Protein AF-A0A2I0QMQ2-F1 (afdb_monomer_lite)

Structure (mmCIF, N/CA/C/O backbone):
data_AF-A0A2I0QMQ2-F1
#
_entry.id   AF-A0A2I0QMQ2-F1
#
loop_
_atom_site.group_PDB
_atom_site.id
_atom_site.type_symbol
_atom_site.label_atom_id
_atom_site.label_alt_id
_atom_site.label_comp_id
_atom_site.label_asym_id
_atom_site.label_entity_id
_atom_site.label_seq_id
_atom_site.pdbx_PDB_ins_code
_atom_site.Cartn_x
_atom_site.Cartn_y
_atom_site.Cartn_z
_atom_site.occupancy
_atom_site.B_iso_or_equiv
_atom_site.auth_seq_id
_atom_site.auth_comp_id
_atom_site.auth_asym_id
_atom_site.auth_atom_id
_atom_site.pdbx_PDB_model_num
ATOM 1 N N . MET A 1 1 ? -28.104 8.129 46.348 1.00 62.66 1 MET A N 1
ATOM 2 C CA . MET A 1 1 ? -28.672 7.005 45.569 1.00 62.66 1 MET A CA 1
ATOM 3 C C . MET A 1 1 ? -29.099 7.416 44.160 1.00 62.66 1 MET A C 1
ATOM 5 O O . MET A 1 1 ? -28.422 7.012 43.233 1.00 62.66 1 MET A O 1
ATOM 9 N N . LEU A 1 2 ? -30.146 8.232 43.943 1.00 64.06 2 LEU A N 1
ATOM 10 C CA . LEU A 1 2 ? -30.552 8.636 42.572 1.00 64.06 2 LEU A CA 1
ATOM 11 C C . LEU A 1 2 ? -29.485 9.458 41.821 1.00 64.06 2 LEU A C 1
ATOM 13 O O . LEU A 1 2 ? -29.295 9.282 40.622 1.00 64.06 2 LEU A O 1
ATOM 17 N N . LYS A 1 3 ? -28.761 10.328 42.537 1.00 68.38 3 LYS A N 1
ATOM 18 C CA . LYS A 1 3 ? -27.677 11.149 41.975 1.00 68.38 3 LYS A CA 1
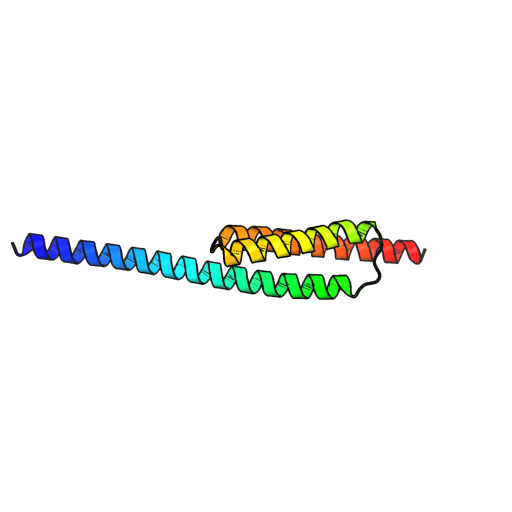ATOM 19 C C . LYS A 1 3 ? -26.497 10.292 41.486 1.00 68.38 3 LYS A C 1
ATOM 21 O O . LYS A 1 3 ? -26.030 10.482 40.370 1.00 68.38 3 LYS A O 1
ATOM 26 N N . ASP A 1 4 ? -26.127 9.278 42.267 1.00 69.31 4 ASP A N 1
ATOM 27 C CA . ASP A 1 4 ? -25.032 8.344 41.960 1.00 69.31 4 ASP A CA 1
ATOM 28 C C . ASP A 1 4 ? -25.360 7.446 40.748 1.00 69.31 4 ASP A C 1
ATOM 30 O O . ASP A 1 4 ? -24.489 7.107 39.943 1.00 69.31 4 ASP A O 1
ATOM 34 N N . ILE A 1 5 ? -26.643 7.099 40.571 1.00 75.12 5 ILE A N 1
ATOM 35 C CA . ILE A 1 5 ? -27.133 6.342 39.409 1.00 75.12 5 ILE A CA 1
ATOM 36 C C . ILE A 1 5 ? -27.052 7.193 38.132 1.00 75.12 5 ILE A C 1
ATOM 38 O O . ILE A 1 5 ? -26.561 6.709 37.111 1.00 75.12 5 ILE A O 1
ATOM 42 N N . ASN A 1 6 ? -27.463 8.465 38.183 1.00 77.38 6 ASN A N 1
ATOM 43 C CA . ASN A 1 6 ? -27.387 9.366 37.026 1.00 77.38 6 ASN A CA 1
ATOM 44 C C . ASN A 1 6 ? -25.942 9.650 36.589 1.00 77.38 6 ASN A C 1
ATOM 46 O O . ASN A 1 6 ? -25.660 9.673 35.388 1.00 77.38 6 ASN A O 1
ATOM 50 N N . GLU A 1 7 ? -25.017 9.819 37.537 1.00 78.44 7 GLU A N 1
ATOM 51 C CA . GLU A 1 7 ? -23.587 9.976 37.232 1.00 78.44 7 GLU A CA 1
ATOM 52 C C . GLU A 1 7 ? -23.012 8.708 36.578 1.00 78.44 7 GLU A C 1
ATOM 54 O O . GLU A 1 7 ? -22.311 8.791 35.566 1.00 78.44 7 GLU A O 1
ATOM 59 N N . THR A 1 8 ? -23.393 7.526 37.073 1.00 82.12 8 THR A N 1
ATOM 60 C CA . THR A 1 8 ? -22.973 6.235 36.501 1.00 82.12 8 THR A CA 1
ATOM 61 C C . THR A 1 8 ? -23.487 6.035 35.070 1.00 82.12 8 THR A C 1
ATOM 63 O O . THR A 1 8 ? -22.732 5.603 34.197 1.00 82.12 8 THR A O 1
ATOM 66 N N . ILE A 1 9 ? -24.755 6.364 34.800 1.00 83.69 9 ILE A N 1
ATOM 67 C CA . ILE A 1 9 ? -25.350 6.261 33.455 1.00 83.69 9 ILE A CA 1
ATOM 68 C C . ILE A 1 9 ? -24.665 7.228 32.483 1.00 83.69 9 ILE A C 1
ATOM 70 O O . ILE A 1 9 ? -24.334 6.846 31.360 1.00 83.69 9 ILE A O 1
ATOM 74 N N . THR A 1 10 ? -24.411 8.462 32.924 1.00 86.12 10 THR A N 1
ATOM 75 C CA . THR A 1 10 ? -23.759 9.490 32.099 1.00 86.12 10 THR A CA 1
ATOM 76 C C . THR A 1 10 ? -22.344 9.069 31.706 1.00 86.12 10 THR A C 1
ATOM 78 O O . THR A 1 10 ? -21.976 9.167 30.536 1.00 86.12 10 THR A O 1
ATOM 81 N N . LYS A 1 11 ? -21.571 8.523 32.654 1.00 85.69 11 LYS A N 1
ATOM 82 C CA . LYS A 1 11 ? -20.215 8.029 32.388 1.00 85.69 11 LYS A CA 1
ATOM 83 C C . LYS A 1 11 ? -20.208 6.874 31.380 1.00 85.69 11 LYS A C 1
ATOM 85 O O . LYS A 1 11 ? -19.452 6.924 30.415 1.00 85.69 11 LYS A O 1
ATOM 90 N N . LYS A 1 12 ? -21.102 5.890 31.546 1.00 85.69 12 LYS A N 1
ATOM 91 C CA . LYS A 1 12 ? -21.235 4.766 30.601 1.00 85.69 12 LYS A CA 1
ATOM 92 C C . LYS A 1 12 ? -21.589 5.222 29.187 1.00 85.69 12 LYS A C 1
ATOM 94 O O . LYS A 1 12 ? -21.088 4.662 28.220 1.00 85.69 12 LYS A O 1
ATOM 99 N N . LYS A 1 13 ? -22.444 6.240 29.053 1.00 87.50 13 LYS A N 1
ATOM 100 C CA . LYS A 1 13 ? -22.800 6.794 27.742 1.00 87.50 13 LYS A CA 1
ATOM 101 C C . LYS A 1 13 ? -21.592 7.427 27.045 1.00 87.50 13 LYS A C 1
ATOM 103 O O . LYS A 1 13 ? -21.364 7.144 25.875 1.00 87.50 13 LYS A O 1
ATOM 108 N N . ALA A 1 14 ? -20.794 8.205 27.776 1.00 84.88 14 ALA A N 1
ATOM 109 C CA . ALA A 1 14 ? -19.575 8.810 27.240 1.00 84.88 14 ALA A CA 1
ATOM 110 C C . ALA A 1 14 ? -18.512 7.762 26.845 1.00 84.88 14 ALA A C 1
ATOM 112 O O . ALA A 1 14 ? -17.827 7.926 25.837 1.00 84.88 14 ALA A O 1
ATOM 113 N N . GLU A 1 15 ? -18.385 6.673 27.611 1.00 88.00 15 GLU A N 1
ATOM 114 C CA . GLU A 1 15 ? -17.495 5.549 27.282 1.00 88.00 15 GLU A CA 1
ATOM 115 C C . GLU A 1 15 ? -17.928 4.851 25.983 1.00 88.00 15 GLU A C 1
ATOM 117 O O . GLU A 1 15 ? -17.105 4.703 25.081 1.00 88.00 15 GLU A O 1
ATOM 122 N N . MET A 1 16 ? -19.221 4.540 25.828 1.00 83.19 16 MET A N 1
ATOM 123 C CA . MET A 1 16 ? -19.758 3.957 24.588 1.00 83.19 16 MET A CA 1
ATOM 124 C C . MET A 1 16 ? -19.583 4.879 23.374 1.00 83.19 16 MET A C 1
ATOM 126 O O . MET A 1 16 ? -19.247 4.414 22.288 1.00 83.19 16 MET A O 1
ATOM 130 N N . GLU A 1 17 ? -19.797 6.189 23.530 1.00 86.56 17 GLU A N 1
ATOM 131 C CA . GLU A 1 17 ? -19.592 7.161 22.445 1.00 86.56 17 GLU A CA 1
ATOM 132 C C . GLU A 1 17 ? -18.121 7.209 22.004 1.00 86.56 17 GLU A C 1
ATOM 134 O O . GLU A 1 17 ? -17.829 7.232 20.806 1.00 86.56 17 GLU A O 1
ATOM 139 N N . LYS A 1 18 ? -17.187 7.155 22.962 1.00 84.94 18 LYS A N 1
ATOM 140 C CA . LYS A 1 18 ? -15.748 7.093 22.681 1.00 84.94 18 LYS A CA 1
ATOM 141 C C . LYS A 1 18 ? -15.359 5.788 21.983 1.00 84.94 18 LYS A C 1
ATOM 143 O O . LYS A 1 18 ? -14.598 5.829 21.018 1.00 84.94 18 LYS A O 1
ATOM 148 N N . GLU A 1 19 ? -15.868 4.649 22.446 1.00 79.88 19 GLU A N 1
ATOM 149 C CA . GLU A 1 19 ? -15.638 3.342 21.816 1.00 79.88 19 GLU A CA 1
ATOM 150 C C . GLU A 1 19 ? -16.169 3.312 20.380 1.00 79.88 19 GLU A C 1
ATOM 152 O O . GLU A 1 19 ? -15.454 2.896 19.468 1.00 79.88 19 GLU A O 1
ATOM 157 N N . ASN A 1 20 ? -17.373 3.845 20.154 1.00 79.69 20 ASN A N 1
ATOM 158 C CA . ASN A 1 20 ? -17.973 3.920 18.826 1.00 79.69 20 ASN A CA 1
ATOM 159 C C . ASN A 1 20 ? -17.151 4.806 17.871 1.00 79.69 20 ASN A C 1
ATOM 161 O O . ASN A 1 20 ? -16.926 4.436 16.720 1.00 79.69 20 ASN A O 1
ATOM 165 N N . ALA A 1 21 ? -16.631 5.942 18.350 1.00 79.94 21 ALA A N 1
ATOM 166 C CA . ALA A 1 21 ? -15.760 6.811 17.556 1.00 79.94 21 ALA A CA 1
ATOM 167 C C . ALA A 1 21 ? -14.421 6.137 17.193 1.00 79.94 21 ALA A C 1
ATOM 169 O O . ALA A 1 21 ? -13.936 6.276 16.066 1.00 79.94 21 ALA A O 1
ATOM 170 N N . ILE A 1 22 ? -13.826 5.383 18.125 1.00 81.75 22 ILE A N 1
ATOM 171 C CA . ILE A 1 22 ? -12.605 4.604 17.867 1.00 81.75 22 ILE A CA 1
ATOM 172 C C . ILE A 1 22 ? -12.884 3.514 16.827 1.00 81.75 22 ILE A C 1
ATOM 174 O O . ILE A 1 22 ? -12.109 3.363 15.884 1.00 81.75 22 ILE A O 1
ATOM 178 N N . MET A 1 23 ? -14.004 2.800 16.958 1.00 77.56 23 MET A N 1
ATOM 179 C CA . MET A 1 23 ? -14.411 1.750 16.024 1.00 77.56 23 MET A CA 1
ATOM 180 C C . MET A 1 23 ? -14.598 2.295 14.603 1.00 77.56 23 MET A C 1
ATOM 182 O O . MET A 1 23 ? -13.961 1.792 13.680 1.00 77.56 23 MET A O 1
ATOM 186 N N . GLN A 1 24 ? -15.356 3.386 14.437 1.00 78.56 24 GLN A N 1
ATOM 187 C CA . GLN A 1 24 ? -15.531 4.052 13.138 1.00 78.56 24 GLN A CA 1
ATOM 188 C C . GLN A 1 24 ? -14.198 4.526 12.544 1.00 78.56 24 GLN A C 1
ATOM 190 O O . GLN A 1 24 ? -13.964 4.417 11.341 1.00 78.56 24 GLN A O 1
ATOM 195 N N . THR A 1 25 ? -13.290 5.033 13.383 1.00 88.38 25 THR A N 1
ATOM 196 C CA . THR A 1 25 ? -11.953 5.448 12.936 1.00 88.38 25 THR A CA 1
ATOM 197 C C . THR A 1 25 ? -11.149 4.258 12.4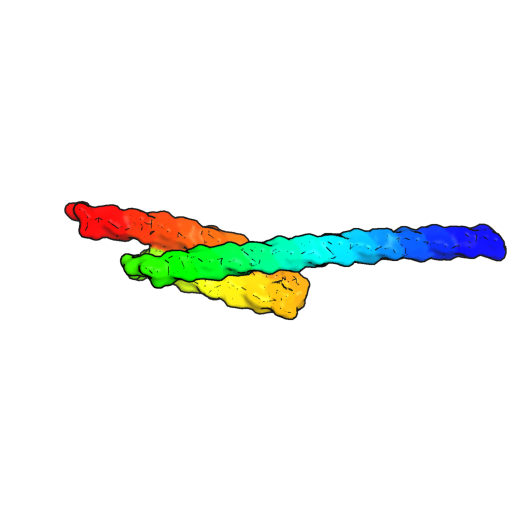05 1.00 88.38 25 THR A C 1
ATOM 199 O O . THR A 1 25 ? -10.498 4.370 11.367 1.00 88.38 25 THR A O 1
ATOM 202 N N . THR A 1 26 ? -11.215 3.110 13.079 1.00 89.00 26 THR A N 1
ATOM 203 C CA . THR A 1 26 ? -10.541 1.877 12.651 1.00 89.00 26 THR A CA 1
ATOM 204 C C . THR A 1 26 ? -11.137 1.317 11.359 1.00 89.00 26 THR A C 1
ATOM 206 O O . THR A 1 26 ? -10.384 0.948 10.461 1.00 89.00 26 THR A O 1
ATOM 209 N N . GLU A 1 27 ? -12.465 1.304 11.218 1.00 92.69 27 GLU A N 1
ATOM 210 C CA . GLU A 1 27 ? -13.141 0.868 9.987 1.00 92.69 27 GLU A CA 1
ATOM 211 C C . GLU A 1 27 ? -12.760 1.741 8.786 1.00 92.69 27 GLU A C 1
ATOM 213 O O . GLU A 1 27 ? -12.443 1.216 7.717 1.00 92.69 27 GLU A O 1
ATOM 218 N N . ASN A 1 28 ? -12.692 3.063 8.977 1.00 94.38 28 ASN A N 1
ATOM 219 C CA . ASN A 1 28 ? -12.237 3.992 7.943 1.00 94.38 28 ASN A CA 1
ATOM 220 C C . ASN A 1 28 ? -10.780 3.731 7.538 1.00 94.38 28 ASN A C 1
ATOM 222 O O . ASN A 1 28 ? -10.459 3.713 6.350 1.00 94.38 28 ASN A O 1
ATOM 226 N N . LEU A 1 29 ? -9.891 3.496 8.510 1.00 94.50 29 LEU A N 1
ATOM 227 C CA . LEU A 1 29 ? -8.494 3.156 8.227 1.00 94.50 29 LEU A CA 1
ATOM 228 C C . LEU A 1 29 ? -8.379 1.835 7.463 1.00 94.50 29 LEU A C 1
ATOM 230 O O . LEU A 1 29 ? -7.626 1.760 6.495 1.00 94.50 29 LEU A O 1
ATOM 234 N N . LYS A 1 30 ? -9.155 0.820 7.849 1.00 97.69 30 LYS A N 1
ATOM 235 C CA . LYS A 1 30 ? -9.207 -0.467 7.151 1.00 97.69 30 LYS A CA 1
ATOM 236 C C . LYS A 1 30 ? -9.682 -0.308 5.708 1.00 97.69 30 LYS A C 1
ATOM 238 O O . LYS A 1 30 ? -9.034 -0.817 4.797 1.00 97.69 30 LYS A O 1
ATOM 243 N N . ALA A 1 31 ? -10.779 0.415 5.484 1.00 97.25 31 ALA A N 1
ATOM 244 C CA . ALA A 1 31 ? -11.304 0.659 4.142 1.00 97.25 31 ALA A CA 1
ATOM 245 C C . ALA A 1 31 ? -10.283 1.399 3.260 1.00 97.25 31 ALA A C 1
ATOM 247 O O . ALA A 1 31 ? -10.029 0.983 2.130 1.00 97.25 31 ALA A O 1
ATOM 248 N N . ASN A 1 32 ? -9.637 2.436 3.803 1.00 96.94 32 ASN A N 1
ATOM 249 C CA . ASN A 1 32 ? -8.608 3.198 3.095 1.00 96.94 32 ASN A CA 1
ATOM 250 C C . ASN A 1 32 ? -7.376 2.347 2.764 1.00 96.94 32 ASN A C 1
ATOM 252 O O . ASN A 1 32 ? -6.872 2.419 1.645 1.00 96.94 32 ASN A O 1
ATOM 256 N N . ALA A 1 33 ? -6.911 1.527 3.710 1.00 97.81 33 ALA A N 1
ATOM 257 C CA . ALA A 1 33 ? -5.785 0.623 3.498 1.00 97.81 33 ALA A CA 1
ATOM 258 C C . ALA A 1 33 ? -6.090 -0.402 2.395 1.00 97.81 33 ALA A C 1
ATOM 260 O O . ALA A 1 33 ? -5.287 -0.572 1.481 1.00 97.81 33 ALA A O 1
ATOM 261 N N . SER A 1 34 ? -7.278 -1.020 2.432 1.00 98.38 34 SER A N 1
ATOM 262 C CA . SER A 1 34 ? -7.714 -1.977 1.407 1.00 98.38 34 SER A CA 1
ATOM 263 C C . SER A 1 34 ? -7.771 -1.329 0.024 1.00 98.38 34 SER A C 1
ATOM 265 O O . SER A 1 34 ? -7.195 -1.855 -0.923 1.00 98.38 34 SER A O 1
ATOM 267 N N . ALA A 1 35 ? -8.416 -0.163 -0.084 1.00 98.31 35 ALA A N 1
ATOM 268 C CA . ALA A 1 35 ? -8.536 0.552 -1.350 1.00 98.31 35 ALA A CA 1
ATOM 269 C C . ALA A 1 35 ? -7.166 0.960 -1.912 1.00 98.31 35 ALA A C 1
ATOM 271 O O . ALA A 1 35 ? -6.946 0.865 -3.117 1.00 98.31 35 ALA A O 1
ATOM 272 N N . CYS A 1 36 ? -6.243 1.389 -1.047 1.00 98.31 36 CYS A N 1
ATOM 273 C CA . CYS A 1 36 ? -4.877 1.708 -1.448 1.00 98.31 36 CYS A CA 1
ATOM 274 C C . CYS A 1 36 ? -4.158 0.466 -2.000 1.00 98.31 36 CYS A C 1
ATOM 276 O O . CYS A 1 36 ? -3.642 0.503 -3.115 1.00 98.31 36 CYS A O 1
ATOM 278 N N . ILE A 1 37 ? -4.181 -0.653 -1.264 1.00 98.56 37 ILE A N 1
ATOM 279 C CA . ILE A 1 37 ? -3.541 -1.912 -1.683 1.00 98.56 37 ILE A CA 1
ATOM 280 C C . ILE A 1 37 ? -4.059 -2.369 -3.050 1.00 98.56 37 ILE A C 1
ATOM 282 O O . ILE A 1 37 ? -3.266 -2.763 -3.905 1.00 98.56 37 ILE A O 1
ATOM 286 N N . ASP A 1 38 ? -5.371 -2.302 -3.278 1.00 98.50 38 ASP A N 1
ATOM 287 C CA . ASP A 1 38 ? -5.963 -2.736 -4.545 1.00 98.50 38 ASP A CA 1
ATOM 288 C C . ASP A 1 38 ? -5.530 -1.852 -5.726 1.00 98.50 38 ASP A C 1
ATOM 290 O O . ASP A 1 38 ? -5.252 -2.373 -6.811 1.00 98.50 38 ASP A O 1
ATOM 294 N N . ARG A 1 39 ? -5.387 -0.534 -5.518 1.00 98.19 39 ARG A N 1
ATOM 295 C CA . ARG A 1 39 ? -4.804 0.360 -6.532 1.00 98.19 39 ARG A CA 1
ATOM 296 C C . ARG A 1 39 ? -3.345 0.022 -6.804 1.00 98.19 39 ARG A C 1
ATOM 298 O O . ARG A 1 39 ? -2.996 -0.195 -7.962 1.00 98.19 39 ARG A O 1
ATOM 305 N N . LEU A 1 40 ? -2.527 -0.104 -5.758 1.00 98.25 40 LEU A N 1
ATOM 306 C CA . LEU A 1 40 ? -1.104 -0.413 -5.894 1.00 98.25 40 LEU A CA 1
ATOM 307 C C . LEU A 1 40 ? -0.877 -1.752 -6.617 1.00 98.25 40 LEU A C 1
ATOM 309 O O . LEU A 1 40 ? -0.029 -1.845 -7.503 1.00 98.25 40 LEU A O 1
ATOM 313 N N . ARG A 1 41 ? -1.677 -2.784 -6.314 1.00 98.19 41 ARG A N 1
ATOM 314 C CA . ARG A 1 41 ? -1.662 -4.057 -7.061 1.00 98.19 41 ARG A CA 1
ATOM 315 C C . ARG A 1 41 ? -1.916 -3.850 -8.549 1.00 98.19 41 ARG A C 1
ATOM 317 O O . ARG A 1 41 ? -1.193 -4.409 -9.373 1.00 98.19 41 ARG A O 1
ATOM 324 N N . SER A 1 42 ? -2.940 -3.068 -8.892 1.00 97.81 42 SER A N 1
ATOM 325 C CA . SER A 1 42 ? -3.275 -2.784 -10.290 1.00 97.81 42 SER A CA 1
ATOM 326 C C . SER A 1 42 ? -2.156 -2.019 -10.995 1.00 97.81 42 SER A C 1
ATOM 328 O O . SER A 1 42 ? -1.857 -2.290 -12.157 1.00 97.81 42 SER A O 1
ATOM 330 N N . GLU A 1 43 ? -1.542 -1.064 -10.309 1.00 96.19 43 GLU A N 1
ATOM 331 C CA . GLU A 1 43 ? -0.446 -0.256 -10.829 1.00 96.19 43 GLU A CA 1
ATOM 332 C C . GLU A 1 43 ? 0.825 -1.078 -11.072 1.00 96.19 43 GLU A C 1
ATOM 334 O O . GLU A 1 43 ? 1.416 -0.987 -12.150 1.00 96.19 43 GLU A O 1
ATOM 339 N N . ILE A 1 44 ? 1.195 -1.953 -10.135 1.00 96.12 44 ILE A N 1
ATOM 340 C CA . ILE A 1 44 ? 2.316 -2.890 -10.300 1.00 96.12 44 ILE A CA 1
ATOM 341 C C . ILE A 1 44 ? 2.050 -3.863 -11.449 1.00 96.12 44 ILE A C 1
ATOM 343 O O . ILE A 1 44 ? 2.954 -4.1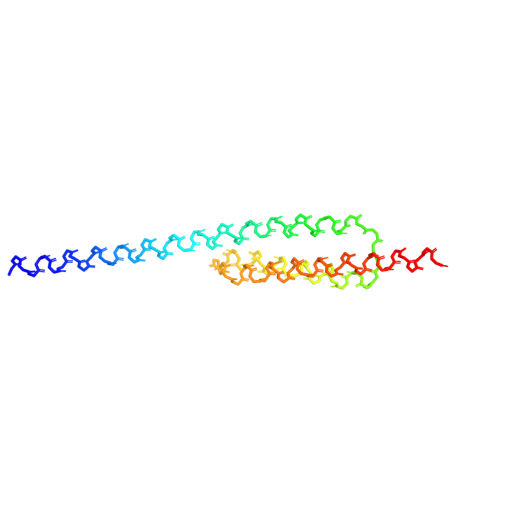39 -12.239 1.00 96.12 44 ILE A O 1
ATOM 347 N N . LEU A 1 45 ? 0.816 -4.360 -11.590 1.00 95.06 45 LEU A N 1
ATOM 348 C CA . LEU A 1 45 ? 0.451 -5.220 -12.714 1.00 95.06 45 LEU A CA 1
ATOM 349 C C . LEU A 1 45 ? 0.648 -4.490 -14.051 1.00 95.06 45 LEU A C 1
ATOM 351 O O . LEU A 1 45 ? 1.271 -5.037 -14.963 1.00 95.06 45 LEU A O 1
ATOM 355 N N . ASN A 1 46 ? 0.190 -3.239 -14.146 1.00 92.19 46 ASN A N 1
ATOM 356 C CA . ASN A 1 46 ? 0.400 -2.410 -15.331 1.00 92.19 46 ASN A CA 1
ATOM 357 C C . ASN A 1 46 ? 1.890 -2.193 -15.607 1.00 92.19 46 ASN A C 1
ATOM 359 O O . ASN A 1 46 ? 2.327 -2.363 -16.745 1.00 92.19 46 ASN A O 1
ATOM 363 N N . LEU A 1 47 ? 2.681 -1.885 -14.577 1.00 90.50 47 LEU A N 1
ATOM 364 C CA . LEU A 1 47 ? 4.124 -1.713 -14.707 1.00 90.50 47 LEU A CA 1
ATOM 365 C C . LEU A 1 47 ? 4.785 -2.995 -15.229 1.00 90.50 47 LEU A C 1
ATOM 367 O O . LEU A 1 47 ? 5.516 -2.930 -16.211 1.00 90.50 47 LEU A O 1
ATOM 371 N N . SER A 1 48 ? 4.445 -4.160 -14.664 1.00 89.00 48 SER A N 1
ATOM 372 C CA . SER A 1 48 ? 4.988 -5.474 -15.054 1.00 89.00 48 SER A CA 1
ATOM 373 C C . SER A 1 48 ? 4.700 -5.874 -16.507 1.00 89.00 48 SER A C 1
ATOM 375 O O . SER A 1 48 ? 5.391 -6.725 -17.064 1.00 89.00 48 SER A O 1
ATOM 377 N N . SER A 1 49 ? 3.698 -5.253 -17.137 1.00 89.62 49 SER A N 1
ATOM 378 C CA . SER A 1 49 ? 3.369 -5.475 -18.549 1.00 89.62 49 SER A CA 1
ATOM 379 C C . SER A 1 49 ? 4.291 -4.725 -19.522 1.00 89.62 49 SER A C 1
ATOM 381 O O . SER A 1 49 ? 4.282 -5.004 -20.723 1.00 89.62 49 SER A O 1
ATOM 383 N N . LEU A 1 50 ? 5.085 -3.771 -19.026 1.00 89.00 50 LEU A N 1
ATOM 384 C CA . LEU A 1 50 ? 5.972 -2.946 -19.840 1.00 89.00 50 LEU A CA 1
ATOM 385 C C . LEU A 1 50 ? 7.347 -3.622 -20.020 1.00 89.00 50 LEU A C 1
ATOM 387 O O . LEU A 1 50 ? 7.894 -4.184 -19.073 1.00 89.00 50 LEU A O 1
ATOM 391 N N . PRO A 1 51 ? 7.972 -3.539 -21.209 1.00 85.75 51 PRO A N 1
ATOM 392 C CA . PRO A 1 51 ? 9.332 -4.027 -21.422 1.00 85.75 51 PRO A CA 1
ATOM 393 C C . PRO A 1 51 ? 10.359 -2.975 -20.966 1.00 85.75 51 PRO A C 1
ATOM 395 O O . PRO A 1 51 ? 10.895 -2.220 -21.782 1.00 85.75 51 PRO A O 1
ATOM 398 N N . TYR A 1 52 ? 10.620 -2.898 -19.661 1.00 82.62 52 TYR A N 1
ATOM 399 C CA . TYR A 1 52 ? 11.483 -1.871 -19.066 1.00 82.62 52 TYR A CA 1
ATOM 400 C C . TYR A 1 52 ? 12.920 -2.338 -18.766 1.00 82.62 52 TYR A C 1
ATOM 402 O O . TYR A 1 52 ? 13.207 -3.532 -18.707 1.00 82.62 52 TYR A O 1
ATOM 410 N N . GLY A 1 53 ? 13.853 -1.381 -18.658 1.00 81.94 53 GLY A N 1
ATOM 411 C CA . GLY A 1 53 ? 15.270 -1.630 -18.385 1.00 81.94 53 GLY A CA 1
ATOM 412 C C . GLY A 1 53 ? 15.629 -1.617 -16.896 1.00 81.94 53 GLY A C 1
ATOM 413 O O . GLY A 1 53 ? 14.777 -1.436 -16.025 1.00 81.94 53 GLY A O 1
ATOM 414 N N . ASN A 1 54 ? 16.924 -1.783 -16.606 1.00 81.38 54 ASN A N 1
ATOM 415 C CA . ASN A 1 54 ? 17.446 -1.901 -15.239 1.00 81.38 54 ASN A CA 1
ATOM 416 C C . ASN A 1 54 ? 17.183 -0.663 -14.361 1.00 81.38 54 ASN A C 1
ATOM 418 O O . ASN A 1 54 ? 17.113 -0.799 -13.145 1.00 81.38 54 ASN A O 1
ATOM 422 N N . LYS A 1 55 ? 17.068 0.553 -14.925 1.00 85.94 55 LYS A N 1
ATOM 423 C CA . LYS A 1 55 ? 16.808 1.748 -14.097 1.00 85.94 55 LYS A CA 1
ATOM 424 C C . LYS A 1 55 ? 15.368 1.729 -13.584 1.00 85.94 55 LYS A C 1
ATOM 426 O O . LYS A 1 55 ? 15.117 2.043 -12.426 1.00 85.94 55 LYS A O 1
ATOM 431 N N . THR A 1 56 ? 14.435 1.328 -14.446 1.00 90.00 56 THR A N 1
ATOM 432 C CA . THR A 1 56 ? 13.022 1.171 -14.090 1.00 90.00 56 THR A CA 1
ATOM 433 C C . THR A 1 56 ? 12.809 0.001 -13.128 1.00 90.00 56 THR A C 1
ATOM 435 O O . THR A 1 56 ? 11.976 0.104 -12.229 1.00 90.00 56 THR A O 1
ATOM 438 N N . SER A 1 57 ? 13.567 -1.095 -13.278 1.00 92.06 57 SER A N 1
ATOM 439 C CA . SER A 1 57 ? 13.372 -2.303 -12.465 1.00 92.06 57 SER A CA 1
ATOM 440 C C . SER A 1 57 ? 13.598 -2.074 -10.973 1.00 92.06 57 SER A C 1
ATOM 442 O O . SER A 1 57 ? 12.848 -2.622 -10.178 1.00 92.06 57 SER A O 1
ATOM 444 N N . VAL A 1 58 ? 14.547 -1.215 -10.585 1.00 93.00 58 VAL A N 1
ATOM 445 C CA . VAL A 1 58 ? 14.814 -0.895 -9.168 1.00 93.00 58 VAL A CA 1
ATOM 446 C C . VAL A 1 58 ? 13.568 -0.340 -8.473 1.00 93.00 58 VAL A C 1
ATOM 448 O O . VAL A 1 58 ? 13.208 -0.783 -7.385 1.00 93.00 58 VAL A O 1
ATOM 451 N N . PHE A 1 59 ? 12.875 0.601 -9.116 1.00 94.31 59 PHE A N 1
ATOM 452 C CA . PHE A 1 59 ? 11.655 1.189 -8.562 1.00 94.31 59 PHE A CA 1
ATOM 453 C C . PHE A 1 59 ? 10.462 0.231 -8.655 1.00 94.31 59 PHE A C 1
ATOM 455 O O . PHE A 1 59 ? 9.640 0.189 -7.746 1.00 94.31 59 PHE A O 1
ATOM 462 N N . ALA A 1 60 ? 10.389 -0.588 -9.709 1.00 93.56 60 ALA A N 1
ATOM 463 C CA . ALA A 1 60 ? 9.362 -1.623 -9.833 1.00 93.56 60 ALA A CA 1
ATOM 464 C C . ALA A 1 60 ? 9.466 -2.687 -8.722 1.00 93.56 60 ALA A C 1
ATOM 466 O O . ALA A 1 60 ? 8.454 -3.100 -8.155 1.00 93.56 60 ALA A O 1
ATOM 467 N N . GLU A 1 61 ? 10.687 -3.112 -8.393 1.00 95.81 61 GLU A N 1
ATOM 468 C CA . GLU A 1 61 ? 10.967 -4.052 -7.304 1.00 95.81 61 GLU A CA 1
ATOM 469 C C . GLU A 1 61 ? 10.654 -3.429 -5.939 1.00 95.81 61 GLU A C 1
ATOM 471 O O . GLU A 1 61 ? 9.967 -4.057 -5.132 1.00 95.81 61 GLU A O 1
ATOM 476 N N . SER A 1 62 ? 11.057 -2.172 -5.716 1.00 96.94 62 SER A N 1
ATOM 477 C CA . SER A 1 62 ? 10.721 -1.430 -4.492 1.00 96.94 62 SER A CA 1
ATOM 478 C C . SER A 1 62 ? 9.205 -1.317 -4.288 1.00 96.94 62 SER A C 1
ATOM 480 O O . SER A 1 62 ? 8.698 -1.669 -3.220 1.00 96.94 62 SER A O 1
ATOM 482 N N . ALA A 1 63 ? 8.453 -0.955 -5.336 1.00 97.56 63 ALA A N 1
ATOM 483 C CA . ALA A 1 63 ? 6.993 -0.902 -5.287 1.00 97.56 63 ALA A CA 1
ATOM 484 C C . ALA A 1 63 ? 6.374 -2.258 -4.900 1.00 97.56 63 ALA A C 1
ATOM 486 O O . ALA A 1 63 ? 5.442 -2.321 -4.094 1.00 97.56 63 ALA A O 1
ATOM 487 N N . TYR A 1 64 ? 6.910 -3.359 -5.436 1.00 97.75 64 TYR A N 1
ATOM 488 C CA . TYR A 1 64 ? 6.449 -4.708 -5.114 1.00 97.75 64 TYR A CA 1
ATOM 489 C C . TYR A 1 64 ? 6.734 -5.112 -3.659 1.00 97.75 64 TYR A C 1
ATOM 491 O O . TYR A 1 64 ? 5.878 -5.714 -3.001 1.00 97.75 64 TYR A O 1
ATOM 499 N N . ASP A 1 65 ? 7.894 -4.748 -3.118 1.00 98.25 65 ASP A N 1
ATOM 500 C CA . ASP A 1 65 ? 8.221 -4.991 -1.710 1.00 98.25 65 ASP A CA 1
ATOM 501 C C . ASP A 1 65 ? 7.376 -4.128 -0.760 1.00 98.25 65 ASP A C 1
ATOM 503 O O . ASP A 1 65 ? 6.932 -4.600 0.298 1.00 98.25 65 ASP A O 1
ATOM 507 N N . MET A 1 66 ? 7.071 -2.891 -1.158 1.00 98.44 66 MET A N 1
ATOM 508 C CA . MET A 1 66 ? 6.139 -2.023 -0.438 1.00 98.44 66 MET A CA 1
ATOM 509 C C . MET A 1 66 ? 4.715 -2.586 -0.438 1.00 98.44 66 MET A C 1
ATOM 511 O O . MET A 1 66 ? 4.075 -2.599 0.617 1.00 98.44 66 MET A O 1
ATOM 515 N N . LEU A 1 67 ? 4.246 -3.147 -1.559 1.00 98.62 67 LEU A N 1
ATOM 516 C CA . LEU A 1 67 ? 2.960 -3.844 -1.624 1.00 98.62 67 LEU A CA 1
ATOM 517 C C . LEU A 1 67 ? 2.903 -5.009 -0.627 1.00 98.62 67 LEU A C 1
ATOM 519 O O . LEU A 1 67 ? 1.971 -5.083 0.174 1.00 98.62 67 LEU A O 1
ATOM 523 N N . LYS A 1 68 ? 3.916 -5.885 -0.611 1.00 98.50 68 LYS A N 1
ATOM 524 C CA . LYS A 1 68 ? 3.977 -6.998 0.356 1.00 98.50 68 LYS A CA 1
ATOM 525 C C . LYS A 1 68 ? 3.951 -6.508 1.801 1.00 98.50 68 LYS A C 1
ATOM 527 O O . LYS A 1 68 ? 3.315 -7.117 2.662 1.00 98.50 68 LYS A O 1
ATOM 532 N N . THR A 1 69 ? 4.650 -5.409 2.076 1.00 98.62 69 THR A N 1
ATOM 533 C CA . THR A 1 69 ? 4.678 -4.797 3.408 1.00 98.62 69 THR A CA 1
ATOM 534 C C . THR A 1 69 ? 3.303 -4.242 3.782 1.00 98.62 69 THR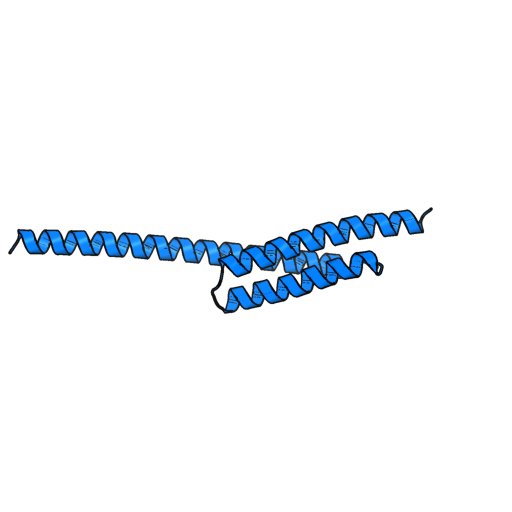 A C 1
ATOM 536 O O . THR A 1 69 ? 2.832 -4.480 4.895 1.00 98.62 69 THR A O 1
ATOM 539 N N . ALA A 1 70 ? 2.620 -3.577 2.847 1.00 98.44 70 ALA A N 1
ATOM 540 C CA . ALA A 1 70 ? 1.271 -3.060 3.042 1.00 98.44 70 ALA A CA 1
ATOM 541 C C . ALA A 1 70 ? 0.257 -4.182 3.317 1.00 98.44 70 ALA A C 1
ATOM 543 O O . ALA A 1 70 ? -0.524 -4.073 4.265 1.00 98.44 70 ALA A O 1
ATOM 544 N N . GLU A 1 71 ? 0.305 -5.275 2.549 1.00 98.31 71 GLU A N 1
ATOM 545 C CA . GLU A 1 71 ? -0.547 -6.459 2.726 1.00 98.31 71 GLU A CA 1
ATOM 546 C C . GLU A 1 71 ? -0.311 -7.142 4.076 1.00 98.31 71 GLU A C 1
ATOM 548 O O . GLU A 1 71 ? -1.264 -7.495 4.774 1.00 98.31 71 GLU A O 1
ATOM 553 N N . LYS A 1 72 ? 0.957 -7.280 4.481 1.00 98.62 72 LYS A N 1
ATOM 554 C CA . LYS A 1 72 ? 1.310 -7.819 5.796 1.00 98.62 72 LYS A CA 1
ATOM 555 C C . LYS A 1 72 ? 0.779 -6.935 6.923 1.00 98.62 72 LYS A C 1
ATOM 557 O O . LYS A 1 72 ? 0.138 -7.437 7.839 1.00 98.62 72 LYS A O 1
ATOM 562 N N . ASN A 1 73 ? 1.005 -5.624 6.842 1.00 98.31 73 ASN A N 1
ATOM 563 C CA . ASN A 1 73 ? 0.500 -4.678 7.837 1.00 98.31 73 ASN A CA 1
ATOM 564 C C . ASN A 1 73 ? -1.034 -4.682 7.897 1.00 98.31 73 ASN A C 1
ATOM 566 O O . ASN A 1 73 ? -1.600 -4.550 8.977 1.00 98.31 73 ASN A O 1
ATOM 570 N N . PHE A 1 74 ? -1.712 -4.875 6.762 1.00 98.19 74 PHE A N 1
ATOM 571 C CA . PHE A 1 74 ? -3.166 -5.015 6.720 1.00 98.19 74 PHE A CA 1
ATOM 572 C C . PHE A 1 74 ? -3.642 -6.272 7.457 1.00 98.19 74 PHE A C 1
ATOM 574 O O . PHE A 1 74 ? -4.573 -6.193 8.257 1.00 98.19 74 PHE A O 1
ATOM 581 N N . ALA A 1 75 ? -2.994 -7.416 7.213 1.00 98.00 75 ALA A N 1
ATOM 582 C CA . ALA A 1 75 ? -3.301 -8.676 7.891 1.00 98.00 75 ALA A CA 1
ATOM 583 C C . ALA A 1 75 ? -3.036 -8.611 9.407 1.00 98.00 75 ALA A C 1
ATOM 585 O O . ALA A 1 75 ? -3.777 -9.210 10.181 1.00 98.00 75 ALA A O 1
ATOM 586 N N . ASP A 1 76 ? -2.030 -7.836 9.823 1.00 97.81 76 ASP A N 1
ATOM 587 C CA . ASP A 1 76 ? -1.693 -7.564 11.226 1.00 97.81 76 ASP A CA 1
ATOM 588 C C . ASP A 1 76 ? -2.594 -6.481 11.879 1.00 97.81 76 ASP A C 1
ATOM 590 O O . ASP A 1 76 ? -2.306 -6.041 12.992 1.00 97.81 76 ASP A O 1
ATOM 594 N N . GLU A 1 77 ? -3.637 -5.996 11.191 1.00 96.31 77 GLU A N 1
ATOM 595 C CA . GLU A 1 77 ? -4.520 -4.888 11.615 1.00 96.31 77 GLU A CA 1
ATOM 596 C C . GLU A 1 77 ? -3.801 -3.544 11.885 1.00 96.31 77 GLU A C 1
ATOM 598 O O . GLU A 1 77 ? -4.350 -2.618 12.489 1.00 96.31 77 GLU A O 1
ATOM 603 N N . LYS A 1 78 ? -2.576 -3.386 11.373 1.00 97.31 78 LYS A N 1
ATOM 604 C CA . LYS A 1 78 ? -1.768 -2.156 11.419 1.00 97.31 78 LYS A CA 1
ATOM 605 C C . LYS A 1 78 ? -2.121 -1.243 10.246 1.00 97.31 78 LYS A C 1
ATOM 607 O O . LYS A 1 78 ? -1.323 -1.001 9.339 1.00 97.31 78 LYS A O 1
ATOM 612 N N . TYR A 1 79 ? -3.367 -0.771 10.213 1.00 97.00 79 TYR A N 1
ATOM 613 C CA . TYR A 1 79 ? -3.921 -0.092 9.035 1.00 97.00 79 TYR A CA 1
ATOM 614 C C . TYR A 1 79 ? -3.212 1.224 8.677 1.00 97.00 79 TYR A C 1
ATOM 616 O O . TYR A 1 79 ? -3.129 1.565 7.501 1.00 97.00 79 TYR A O 1
ATOM 624 N N . LYS A 1 80 ? -2.665 1.959 9.655 1.00 95.75 80 LYS A N 1
ATOM 625 C CA . LYS A 1 80 ? -1.907 3.194 9.375 1.00 95.75 80 LYS A CA 1
ATOM 626 C C . LYS A 1 80 ? -0.586 2.882 8.683 1.00 95.75 80 LYS A C 1
ATOM 628 O O . LYS A 1 80 ? -0.248 3.509 7.687 1.00 95.75 80 LYS A O 1
ATOM 633 N N . GLU A 1 81 ? 0.131 1.892 9.193 1.00 97.56 81 GLU A N 1
ATOM 634 C CA . GLU A 1 81 ? 1.383 1.398 8.634 1.00 97.56 81 GLU A CA 1
ATOM 635 C C . GLU A 1 81 ? 1.152 0.766 7.257 1.00 97.56 81 GLU A C 1
ATOM 637 O O . GLU A 1 81 ? 1.964 0.940 6.355 1.00 97.56 81 GLU A O 1
ATOM 642 N N . SER A 1 82 ? 0.019 0.085 7.070 1.00 98.31 82 SER A N 1
ATOM 643 C CA . SER A 1 82 ? -0.410 -0.446 5.775 1.00 98.31 82 SER A CA 1
ATOM 644 C C . SER A 1 82 ? -0.612 0.663 4.737 1.00 98.31 82 SER A C 1
ATOM 646 O O . SER A 1 82 ? -0.070 0.569 3.637 1.00 98.31 82 SER A O 1
ATOM 648 N N . ILE A 1 83 ? -1.311 1.747 5.103 1.00 98.12 83 ILE A N 1
ATOM 649 C CA . ILE A 1 83 ? -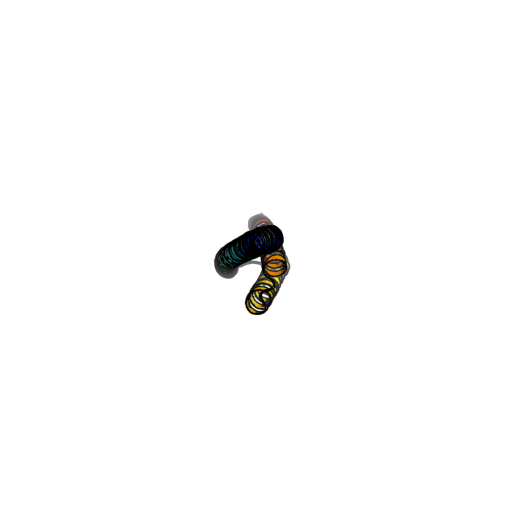1.492 2.922 4.234 1.00 98.12 83 ILE A CA 1
ATOM 650 C C . ILE A 1 83 ? -0.144 3.558 3.892 1.00 98.12 83 ILE A C 1
ATOM 652 O O . ILE A 1 83 ? 0.102 3.831 2.722 1.00 98.12 83 ILE A O 1
ATOM 656 N N . LEU A 1 84 ? 0.733 3.762 4.880 1.00 98.19 84 LEU A N 1
ATOM 657 C CA . LEU A 1 84 ? 2.048 4.369 4.653 1.00 98.19 84 LEU A CA 1
ATOM 658 C C . LEU A 1 84 ? 2.888 3.546 3.670 1.00 98.19 84 LEU A C 1
ATOM 660 O O . LEU A 1 84 ? 3.382 4.096 2.693 1.00 98.19 84 LEU A O 1
ATOM 664 N N . SER A 1 85 ? 2.995 2.228 3.881 1.00 98.38 85 SER A N 1
ATOM 665 C CA . SER A 1 85 ? 3.708 1.347 2.949 1.00 98.38 85 SER A CA 1
ATOM 666 C C . SER A 1 85 ? 3.081 1.360 1.556 1.00 98.38 85 SER A C 1
ATOM 668 O O . SER A 1 85 ? 3.802 1.409 0.566 1.00 98.38 85 SER A O 1
ATOM 670 N N . CYS A 1 86 ? 1.750 1.361 1.463 1.00 98.50 86 CYS A N 1
ATOM 671 C CA . CYS A 1 86 ? 1.066 1.436 0.177 1.00 98.50 86 CYS A CA 1
ATOM 672 C C . CYS A 1 86 ? 1.377 2.743 -0.573 1.00 98.50 86 CYS A C 1
ATOM 674 O O . CYS A 1 86 ? 1.722 2.700 -1.749 1.00 98.50 86 CYS A O 1
ATOM 676 N N . GLN A 1 87 ? 1.325 3.891 0.106 1.00 97.88 87 GLN A N 1
ATOM 677 C CA . GLN A 1 87 ? 1.625 5.194 -0.496 1.00 97.88 87 GLN A CA 1
ATOM 678 C C . GLN A 1 87 ? 3.075 5.285 -0.979 1.00 97.88 87 GLN A C 1
ATOM 680 O O . GLN A 1 87 ? 3.320 5.782 -2.074 1.00 97.88 87 GLN A O 1
ATOM 685 N N . THR A 1 88 ? 4.030 4.744 -0.215 1.00 98.06 88 THR A N 1
ATOM 686 C CA . THR A 1 88 ? 5.422 4.626 -0.676 1.00 98.06 88 THR A CA 1
ATOM 687 C C . THR A 1 88 ? 5.521 3.765 -1.940 1.00 98.06 88 THR A C 1
ATOM 689 O O . THR A 1 88 ? 6.229 4.126 -2.873 1.00 98.06 88 THR A O 1
ATOM 692 N N . GLY A 1 89 ? 4.757 2.671 -2.024 1.00 98.12 89 GLY A N 1
ATOM 693 C CA . GLY A 1 89 ? 4.672 1.866 -3.243 1.00 98.12 89 GLY A CA 1
ATOM 694 C C . GLY A 1 89 ? 4.081 2.618 -4.447 1.00 98.12 89 GLY A C 1
ATOM 695 O O . GLY A 1 89 ? 4.619 2.501 -5.546 1.00 98.12 89 GLY A O 1
ATOM 696 N N . GLU A 1 90 ? 3.014 3.408 -4.260 1.00 97.88 90 GLU A N 1
ATOM 697 C CA . GLU A 1 90 ? 2.409 4.250 -5.319 1.00 97.88 90 GLU A CA 1
ATOM 698 C C . GLU A 1 90 ? 3.425 5.310 -5.828 1.00 97.88 90 GLU A C 1
ATOM 700 O O . GLU A 1 90 ? 3.535 5.582 -7.033 1.00 97.88 90 GLU A O 1
ATOM 705 N N . GLU A 1 91 ? 4.232 5.881 -4.925 1.00 97.75 91 GLU A N 1
ATOM 706 C CA . GLU A 1 91 ? 5.333 6.791 -5.276 1.00 97.75 91 GLU A CA 1
ATOM 707 C C . GLU A 1 91 ? 6.419 6.086 -6.101 1.00 97.75 91 GLU A C 1
ATOM 709 O O . GLU A 1 91 ? 6.835 6.606 -7.144 1.00 97.75 91 GLU A O 1
ATOM 714 N N . ASP A 1 92 ? 6.828 4.883 -5.695 1.00 97.62 92 ASP A N 1
ATOM 715 C CA . ASP A 1 92 ? 7.817 4.080 -6.418 1.00 97.62 92 ASP A CA 1
ATOM 716 C C . ASP A 1 92 ? 7.334 3.707 -7.827 1.00 97.62 92 ASP A C 1
ATOM 718 O O . ASP A 1 92 ? 8.094 3.853 -8.790 1.00 97.62 92 ASP A O 1
ATOM 722 N N . VAL A 1 93 ? 6.059 3.326 -8.001 1.00 97.56 93 VAL A N 1
ATOM 723 C CA . VAL A 1 93 ? 5.478 3.111 -9.341 1.00 97.56 93 VAL A CA 1
ATOM 724 C C . VAL A 1 93 ? 5.579 4.381 -10.182 1.00 97.56 93 VAL A C 1
ATOM 726 O O . VAL A 1 93 ? 5.986 4.334 -11.347 1.00 97.56 93 VAL A O 1
ATOM 729 N N . THR A 1 94 ? 5.235 5.532 -9.604 1.00 97.06 94 THR A N 1
ATOM 730 C CA . THR A 1 94 ? 5.290 6.815 -10.313 1.00 97.06 94 THR A CA 1
ATOM 731 C C . THR A 1 94 ? 6.710 7.124 -10.796 1.00 97.06 94 THR A C 1
ATOM 733 O O . THR A 1 94 ? 6.901 7.608 -11.918 1.00 97.06 94 THR A O 1
ATOM 736 N N . ILE A 1 95 ? 7.724 6.841 -9.976 1.00 96.75 95 ILE A N 1
ATOM 737 C CA . ILE A 1 95 ? 9.131 7.030 -10.346 1.00 96.75 95 ILE A CA 1
ATOM 738 C C . ILE A 1 95 ? 9.559 6.006 -11.406 1.00 96.75 95 ILE A C 1
ATOM 740 O O . ILE A 1 95 ? 10.248 6.377 -12.364 1.00 96.75 95 ILE A O 1
ATOM 744 N N . ALA A 1 96 ? 9.116 4.752 -11.292 1.00 95.44 96 ALA A N 1
ATOM 745 C CA . ALA A 1 96 ? 9.383 3.709 -12.277 1.00 95.44 96 ALA A CA 1
ATOM 746 C C . ALA A 1 96 ? 8.859 4.110 -13.665 1.00 95.44 96 ALA A C 1
ATOM 748 O O . ALA A 1 96 ? 9.607 4.084 -14.640 1.00 95.44 96 ALA A O 1
ATOM 749 N N . LEU A 1 97 ? 7.611 4.580 -13.753 1.00 94.94 97 LEU A N 1
ATOM 750 C CA . LEU A 1 97 ? 7.002 5.011 -15.014 1.00 94.94 97 LEU A CA 1
ATOM 751 C C . LEU A 1 97 ? 7.743 6.197 -15.647 1.00 94.94 97 LEU A C 1
ATOM 753 O O . LEU A 1 97 ? 8.039 6.174 -16.842 1.00 94.94 97 LEU A O 1
ATOM 757 N N . LYS A 1 98 ? 8.120 7.206 -14.851 1.00 94.88 98 LYS A N 1
ATOM 758 C CA . LYS A 1 98 ? 8.930 8.339 -15.341 1.00 94.88 98 LYS A CA 1
ATOM 759 C C . LYS A 1 98 ? 10.296 7.886 -15.853 1.00 94.88 98 LYS A C 1
ATOM 761 O O . LYS A 1 98 ? 10.785 8.393 -16.863 1.00 94.88 98 LYS A O 1
ATOM 766 N N . THR A 1 99 ? 10.908 6.931 -15.159 1.00 93.62 99 THR A N 1
ATOM 767 C CA . THR A 1 99 ? 12.203 6.362 -15.542 1.00 93.62 99 THR A CA 1
ATOM 768 C C . THR A 1 99 ? 12.086 5.589 -16.852 1.00 93.62 99 THR A C 1
ATOM 770 O O . THR A 1 99 ? 12.887 5.812 -17.760 1.00 93.62 99 THR A O 1
ATOM 773 N N . TYR A 1 100 ? 11.039 4.777 -16.998 1.00 93.69 100 TYR A N 1
ATOM 774 C CA . TYR A 1 100 ? 10.729 4.051 -18.226 1.00 93.69 100 TYR A CA 1
ATOM 775 C C . TYR A 1 100 ? 10.551 4.991 -19.420 1.00 93.69 100 TYR A C 1
ATOM 777 O O . TYR A 1 100 ? 11.134 4.768 -20.482 1.00 93.69 100 TYR A O 1
ATOM 785 N N . GLU A 1 101 ? 9.800 6.083 -19.256 1.00 92.31 101 GLU A N 1
ATOM 786 C CA . GLU A 1 101 ? 9.653 7.093 -20.308 1.00 92.31 101 GLU A CA 1
ATOM 787 C C . GLU A 1 101 ? 10.999 7.696 -20.734 1.00 92.31 101 GLU A C 1
ATOM 789 O O . GLU A 1 101 ? 11.208 7.965 -21.920 1.00 92.31 101 GLU A O 1
ATOM 794 N N . GLY A 1 102 ? 11.914 7.900 -19.782 1.00 91.12 102 GLY A N 1
ATOM 795 C CA . GLY A 1 102 ? 13.287 8.324 -20.050 1.00 91.12 102 GLY A CA 1
ATOM 796 C C . GLY A 1 102 ? 14.064 7.287 -20.863 1.00 91.12 102 GLY A C 1
ATOM 797 O O . GLY A 1 102 ? 14.594 7.613 -21.926 1.00 91.12 102 GLY A O 1
ATOM 798 N N . GLU A 1 103 ? 14.061 6.026 -20.424 1.00 88.88 103 GLU A N 1
ATOM 799 C CA . GLU A 1 103 ? 14.733 4.918 -21.121 1.00 88.88 103 GLU A CA 1
ATOM 800 C C . GLU A 1 103 ? 14.204 4.740 -22.557 1.00 88.88 103 GLU A C 1
ATOM 802 O O . GLU A 1 103 ? 14.972 4.510 -23.493 1.00 88.88 103 GLU A O 1
ATOM 807 N N . MET A 1 104 ? 12.895 4.895 -22.765 1.00 89.81 104 MET A N 1
ATOM 808 C CA . MET A 1 104 ? 12.279 4.783 -24.090 1.00 89.81 104 MET A CA 1
ATOM 809 C C . MET A 1 104 ? 12.629 5.944 -25.023 1.00 89.81 104 MET A C 1
ATOM 811 O O . MET A 1 104 ? 12.630 5.756 -26.242 1.00 89.81 104 MET A O 1
ATOM 815 N N . LYS A 1 105 ? 12.924 7.133 -24.484 1.00 89.81 105 LYS A N 1
ATOM 816 C CA . LYS A 1 105 ? 13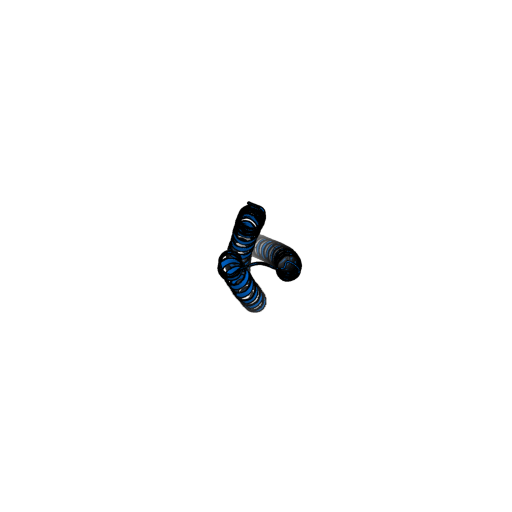.443 8.266 -25.266 1.00 89.81 105 LYS A CA 1
ATOM 817 C C . LYS A 1 105 ? 14.904 8.040 -25.650 1.00 89.81 105 LYS A C 1
ATOM 819 O O . LYS A 1 105 ? 15.237 8.234 -26.813 1.00 89.81 105 LYS A O 1
ATOM 824 N N . GLU A 1 106 ? 15.734 7.565 -24.718 1.00 86.62 106 GLU A N 1
ATOM 825 C CA . GLU A 1 106 ? 17.150 7.237 -24.966 1.00 86.62 106 GLU A CA 1
ATOM 826 C C . GLU A 1 106 ? 17.309 6.184 -26.077 1.00 86.62 106 GLU A C 1
ATOM 828 O O . GLU A 1 106 ? 18.176 6.320 -26.928 1.00 86.62 106 GLU A O 1
ATOM 833 N N . ARG A 1 107 ? 16.439 5.164 -26.127 1.00 81.88 107 ARG A N 1
ATOM 834 C CA . ARG A 1 107 ? 16.488 4.105 -27.158 1.00 81.88 107 ARG A CA 1
ATOM 835 C C . ARG A 1 107 ? 16.092 4.554 -28.570 1.00 81.88 107 ARG A C 1
ATOM 837 O O . ARG A 1 107 ? 16.301 3.797 -29.515 1.00 81.88 107 ARG A O 1
ATOM 844 N N . LYS A 1 108 ? 15.440 5.711 -28.708 1.00 75.81 108 LYS A N 1
ATOM 845 C CA . LYS A 1 108 ? 14.946 6.240 -29.993 1.00 75.81 108 LYS A CA 1
ATOM 846 C C . LYS A 1 108 ? 15.848 7.330 -30.587 1.00 75.81 108 LYS A C 1
ATOM 848 O O . LYS A 1 108 ? 15.570 7.753 -31.708 1.00 75.81 108 LYS A O 1
ATOM 853 N N . ALA A 1 109 ? 16.841 7.804 -29.835 1.00 64.44 109 ALA A N 1
ATOM 854 C CA . ALA A 1 109 ? 17.826 8.803 -30.252 1.00 64.44 109 ALA A CA 1
ATOM 855 C C . ALA A 1 109 ? 19.064 8.128 -30.857 1.00 64.44 109 ALA A C 1
ATOM 857 O O . ALA A 1 109 ? 19.647 8.734 -31.782 1.00 64.44 109 ALA A O 1
#

Sequence (109 aa):
MLKDINETITKKKAEMEKENAIMQTTENLKANASACIDRLRSEILNLSSLPYGNKTSVFAESAYDMLKTAEKNFADEKYKESILSCQTGEEDVTIALKTYEGEMKERKA

Foldseek 3Di:
DVVVVVVVVVVVVVVVVVVVVVVVVLVVLLVLLVVLLVVLVVLLVVLVVDPADPVLVVLSVQLVVLSVQLVVCSVVSVSVSSNVSSVSSVVSSVVSVVVRVVVVVVVVD

Radius of gyration: 22.59 Å; chains: 1; bounding box: 48×20×76 Å

pLDDT: mean 90.99, std 8.63, range [62.66, 98.62]

Secondary structure (DSSP, 8-state):
-HHHHHHHHHHHHHHHHHHHHHHHHHHHHHHHHHHHHHHHHHHHHHHHTS---HHHHHHHHHHHHHHHHHHHHHHTT-HHHHHHHHHHHHHHHHHHHHHHHHHHHHTT-